Protein AF-A0A2P5LN48-F1 (afdb_monomer)

Secondary structure (DSSP, 8-state):
-HHHHHHHHHHHHHHTT--HHHHHHHHHHHHHHHHHTTTTTT---HHHHHHHHHHHHHHHHHHT-

Nearest PDB structures (foldseek):
  6iem-assembly1_A  TM=5.814E-01  e=2.039E+00  Mycobacterium tuberculosis H37Rv
  1auw-assembly1_D  TM=6.015E-01  e=6.813E+00  Anas platyrhynchos
  1tju-assembly1_A  TM=6.278E-01  e=7.642E+00  Anas platyrhynchos

pLDDT: mean 84.97, std 8.0, range [47.5, 91.62]

Radius of gyration: 11.24 Å; Cα contacts (8 Å, |Δi|>4): 50; chains: 1; bounding box: 30×19×27 Å

Structure (mmCIF, N/CA/C/O backbone):
data_AF-A0A2P5LN48-F1
#
_entry.id   AF-A0A2P5LN48-F1
#
loop_
_atom_site.group_PDB
_atom_site.id
_atom_site.type_symbol
_atom_site.label_atom_id
_atom_site.label_alt_id
_atom_site.label_comp_id
_atom_site.label_asym_id
_atom_site.label_entity_id
_atom_site.label_seq_id
_atom_site.pdbx_PDB_ins_code
_atom_site.Cartn_x
_atom_site.Cartn_y
_atom_site.Cartn_z
_atom_site.occupancy
_atom_site.B_iso_or_equiv
_atom_site.auth_seq_id
_atom_site.auth_comp_id
_atom_site.auth_asym_id
_atom_site.auth_atom_id
_atom_site.pdbx_PDB_model_num
ATOM 1 N N . ASP A 1 1 ? -10.662 -6.239 -0.803 1.00 65.12 1 ASP A N 1
ATOM 2 C CA . ASP A 1 1 ? -9.844 -7.474 -0.739 1.00 65.12 1 ASP A CA 1
ATOM 3 C C . ASP A 1 1 ? -8.350 -7.112 -0.812 1.00 65.12 1 ASP A C 1
ATOM 5 O O . ASP A 1 1 ? -8.048 -6.008 -1.257 1.00 65.12 1 ASP A O 1
ATOM 9 N N . ALA A 1 2 ? -7.415 -7.956 -0.354 1.00 71.94 2 ALA A N 1
ATOM 10 C CA . ALA A 1 2 ? -5.976 -7.653 -0.431 1.00 71.94 2 ALA A CA 1
ATOM 11 C C . ALA A 1 2 ? -5.498 -7.532 -1.888 1.00 71.94 2 ALA A C 1
ATOM 13 O O . ALA A 1 2 ? -4.698 -6.654 -2.204 1.00 71.94 2 ALA A O 1
ATOM 14 N N . THR A 1 3 ? -6.045 -8.354 -2.786 1.00 78.56 3 THR A N 1
ATOM 15 C CA . THR A 1 3 ? -5.720 -8.338 -4.218 1.00 78.56 3 THR A CA 1
ATOM 16 C C . THR A 1 3 ? -6.173 -7.043 -4.893 1.00 78.56 3 THR A C 1
ATOM 18 O O . THR A 1 3 ? -5.444 -6.459 -5.690 1.00 78.56 3 THR A O 1
ATOM 21 N N . GLU A 1 4 ? -7.353 -6.545 -4.528 1.00 78.81 4 GLU A N 1
ATOM 22 C CA . GLU A 1 4 ? -7.913 -5.291 -5.046 1.00 78.81 4 GLU A CA 1
ATOM 23 C C . GLU A 1 4 ? -7.106 -4.061 -4.593 1.00 78.81 4 GLU A C 1
ATOM 25 O O . GLU A 1 4 ? -6.888 -3.122 -5.365 1.00 78.81 4 GLU A O 1
ATOM 30 N N . PHE A 1 5 ? -6.603 -4.088 -3.353 1.00 82.88 5 PHE A N 1
ATOM 31 C CA . PHE A 1 5 ? -5.694 -3.061 -2.851 1.00 82.88 5 PHE A CA 1
ATOM 32 C C . PHE A 1 5 ? -4.365 -3.065 -3.615 1.00 82.88 5 PHE A C 1
ATOM 34 O O . PHE A 1 5 ? -3.911 -2.002 -4.039 1.00 82.88 5 PHE A O 1
ATOM 41 N N . VAL A 1 6 ? -3.765 -4.243 -3.822 1.00 86.56 6 VAL A N 1
ATOM 42 C CA . VAL A 1 6 ? -2.494 -4.384 -4.550 1.00 86.56 6 VAL A CA 1
ATOM 43 C C . VAL A 1 6 ? -2.627 -3.846 -5.975 1.00 86.56 6 VAL A C 1
ATOM 45 O O . VAL A 1 6 ? -1.834 -2.994 -6.364 1.00 86.56 6 VAL A O 1
ATOM 48 N N . ALA A 1 7 ? -3.684 -4.221 -6.702 1.00 86.88 7 ALA A N 1
ATOM 49 C CA . ALA A 1 7 ? -3.934 -3.719 -8.056 1.00 86.88 7 ALA A CA 1
ATOM 50 C C . ALA A 1 7 ? -4.090 -2.185 -8.111 1.00 86.88 7 ALA A C 1
ATOM 52 O O . ALA A 1 7 ? -3.534 -1.525 -8.990 1.00 86.88 7 ALA A O 1
ATOM 53 N N . SER A 1 8 ? -4.810 -1.596 -7.150 1.00 85.94 8 SER A N 1
ATOM 54 C CA . SER A 1 8 ? -4.992 -0.138 -7.074 1.00 85.94 8 SER A CA 1
ATOM 55 C C . SER A 1 8 ? -3.692 0.596 -6.720 1.00 85.94 8 SER A C 1
ATOM 57 O O . SER A 1 8 ? -3.404 1.664 -7.262 1.00 85.94 8 SER A O 1
ATOM 59 N N . CYS A 1 9 ? -2.897 0.019 -5.817 1.00 86.88 9 CYS A N 1
ATOM 60 C CA . CYS A 1 9 ? -1.588 0.531 -5.421 1.00 86.88 9 CYS A CA 1
ATOM 61 C C . CYS A 1 9 ? -0.599 0.491 -6.594 1.00 86.88 9 CYS A C 1
ATOM 63 O O . CYS A 1 9 ? 0.064 1.489 -6.871 1.00 86.88 9 CYS A O 1
ATOM 65 N N . GLU A 1 10 ? -0.556 -0.619 -7.333 1.00 90.12 10 GLU A N 1
ATOM 66 C CA . GLU A 1 10 ? 0.302 -0.784 -8.507 1.00 90.12 10 GLU A CA 1
ATOM 67 C C . GLU A 1 10 ? -0.036 0.214 -9.608 1.00 90.12 10 GLU A C 1
ATOM 69 O O . GLU A 1 10 ? 0.861 0.868 -10.135 1.00 90.12 10 GLU A O 1
ATOM 74 N N . ALA A 1 11 ? -1.325 0.382 -9.920 1.00 89.94 11 ALA A N 1
ATOM 75 C CA . ALA A 1 11 ? -1.773 1.349 -10.917 1.00 89.94 11 ALA A CA 1
ATOM 76 C C . ALA A 1 11 ? -1.325 2.775 -10.563 1.00 89.94 11 ALA A C 1
ATOM 78 O O . ALA A 1 11 ? -0.877 3.526 -11.429 1.00 89.94 11 ALA A O 1
ATOM 79 N N . ARG A 1 12 ? -1.400 3.145 -9.279 1.00 87.06 12 ARG A N 1
ATOM 80 C CA . ARG A 1 12 ? -0.936 4.450 -8.805 1.00 87.06 12 ARG A CA 1
ATOM 81 C C . ARG A 1 12 ? 0.585 4.581 -8.868 1.00 87.06 12 ARG A C 1
ATOM 83 O O . ARG A 1 12 ? 1.069 5.573 -9.397 1.00 87.06 12 ARG A O 1
ATOM 90 N N . CYS A 1 13 ? 1.312 3.576 -8.392 1.00 87.62 13 CYS A N 1
ATOM 91 C CA . CYS A 1 13 ? 2.771 3.553 -8.420 1.00 87.62 13 CYS A CA 1
ATOM 92 C C . CYS A 1 13 ? 3.312 3.668 -9.855 1.00 87.62 13 CYS A C 1
ATOM 94 O O . CYS A 1 13 ? 4.213 4.462 -10.114 1.00 87.62 13 CYS A O 1
ATOM 96 N N . MET A 1 14 ? 2.708 2.956 -10.812 1.00 89.38 14 MET A N 1
ATOM 97 C CA . MET A 1 14 ? 3.067 3.061 -12.228 1.00 89.38 14 MET A CA 1
ATOM 98 C C . MET A 1 14 ? 2.703 4.428 -12.827 1.00 89.38 14 MET A 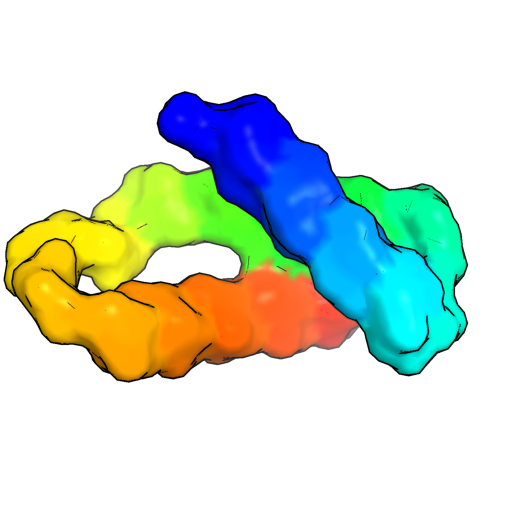C 1
ATOM 100 O O . MET A 1 14 ? 3.493 4.984 -13.586 1.00 89.38 14 MET A O 1
ATOM 104 N N . ASN A 1 15 ? 1.557 5.014 -12.457 1.00 90.75 15 ASN A N 1
ATOM 105 C CA . ASN A 1 15 ? 1.193 6.377 -12.874 1.00 90.75 15 ASN A CA 1
ATOM 106 C C . ASN A 1 15 ? 2.154 7.447 -12.329 1.00 90.75 15 ASN A C 1
ATOM 108 O O . ASN A 1 15 ? 2.357 8.474 -12.970 1.00 90.75 15 ASN A O 1
ATOM 112 N N . GLU A 1 16 ? 2.752 7.210 -11.163 1.00 85.12 16 GLU A N 1
ATOM 113 C CA . GLU A 1 16 ? 3.776 8.068 -10.554 1.00 85.12 16 GLU A CA 1
ATOM 114 C C . GLU A 1 16 ? 5.185 7.814 -11.142 1.00 85.12 16 GLU A C 1
ATOM 116 O O . GLU A 1 16 ? 6.148 8.467 -10.743 1.00 85.12 16 GLU A O 1
ATOM 121 N N . GLY A 1 17 ? 5.309 6.915 -12.131 1.00 86.25 17 GLY A N 1
ATOM 122 C CA . GLY A 1 17 ? 6.554 6.614 -12.844 1.00 86.25 17 GLY A CA 1
ATOM 123 C C . GLY A 1 17 ? 7.370 5.460 -12.255 1.00 86.25 17 GLY A C 1
ATOM 124 O O . GLY A 1 17 ? 8.531 5.288 -12.624 1.00 86.25 17 GLY A O 1
ATOM 125 N N . GLY A 1 18 ? 6.796 4.679 -11.338 1.00 84.62 18 GLY A N 1
ATOM 126 C CA . GLY A 1 18 ? 7.434 3.493 -10.771 1.00 84.62 18 GLY A CA 1
ATOM 127 C C . GLY A 1 18 ? 7.535 2.323 -11.757 1.00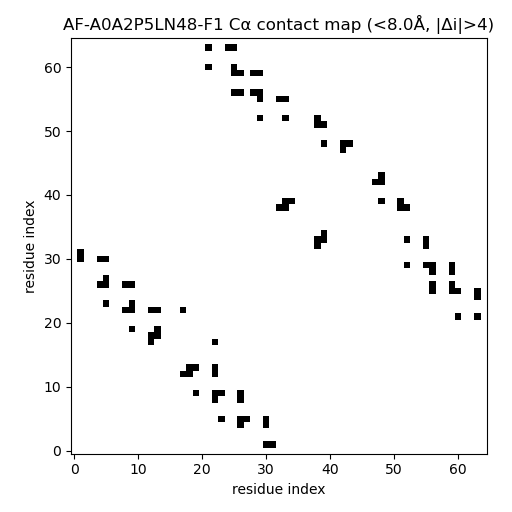 84.62 18 GLY A C 1
ATOM 128 O O . GLY A 1 18 ? 6.732 2.177 -12.679 1.00 84.62 18 GLY A O 1
ATOM 129 N N . GLU A 1 19 ? 8.522 1.450 -11.549 1.00 87.81 19 GLU A N 1
ATOM 130 C CA . GLU A 1 19 ? 8.713 0.242 -12.358 1.00 87.81 19 GLU A CA 1
ATOM 131 C C . GLU A 1 19 ? 7.768 -0.885 -11.926 1.00 87.81 19 GLU A C 1
ATOM 133 O O . GLU A 1 19 ? 7.656 -1.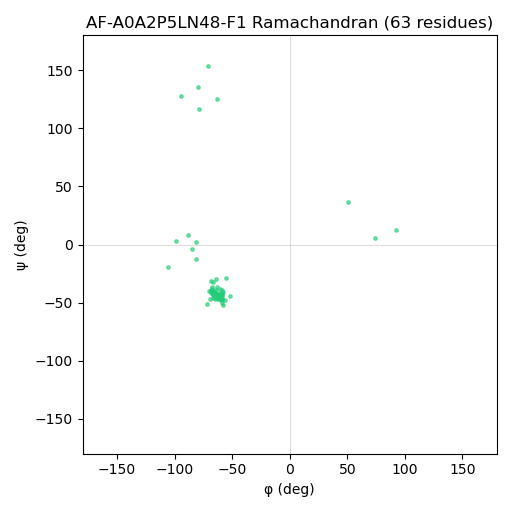185 -10.738 1.00 87.81 19 GLU A O 1
ATOM 138 N N . GLY A 1 20 ? 7.145 -1.576 -12.888 1.00 84.75 20 GLY A N 1
ATOM 139 C CA . GLY A 1 20 ? 6.073 -2.547 -12.622 1.00 84.75 20 GLY A CA 1
ATOM 140 C C . GLY A 1 20 ? 6.416 -3.621 -11.580 1.00 84.75 20 GLY A C 1
ATOM 141 O O . GLY A 1 20 ? 5.622 -3.865 -10.675 1.00 84.75 20 GLY A O 1
ATOM 142 N N . LYS A 1 21 ? 7.617 -4.217 -11.636 1.00 85.38 21 LYS A N 1
ATOM 143 C CA . LYS A 1 21 ? 8.036 -5.224 -10.643 1.00 85.38 21 LYS A CA 1
ATOM 144 C C . LYS A 1 21 ? 8.243 -4.619 -9.248 1.00 85.38 21 LYS A C 1
ATOM 146 O O . LYS A 1 21 ? 7.832 -5.221 -8.263 1.00 85.38 21 LYS A O 1
ATOM 151 N N . ILE A 1 22 ? 8.850 -3.435 -9.163 1.00 86.00 22 ILE A N 1
ATOM 152 C CA . ILE A 1 22 ? 9.089 -2.740 -7.888 1.00 86.00 22 ILE A CA 1
ATOM 153 C C . ILE A 1 22 ? 7.754 -2.323 -7.263 1.00 86.00 22 ILE A C 1
ATOM 155 O O . ILE A 1 22 ? 7.542 -2.525 -6.069 1.00 86.00 22 ILE A O 1
ATOM 159 N N . CYS A 1 23 ? 6.834 -1.800 -8.077 1.00 89.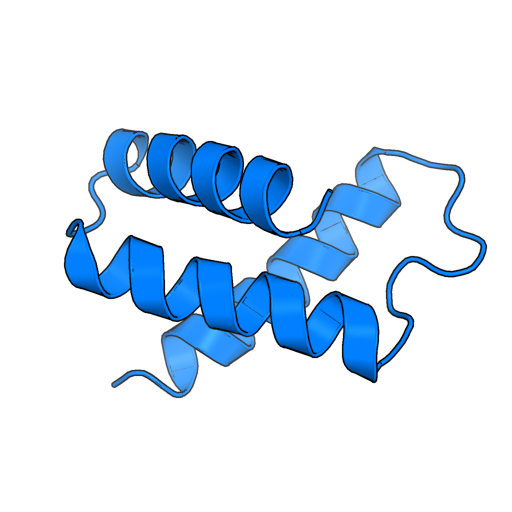44 23 CYS A N 1
ATOM 160 C CA . CYS A 1 23 ? 5.481 -1.466 -7.653 1.00 89.44 23 CYS A CA 1
ATOM 161 C C . CYS A 1 23 ? 4.741 -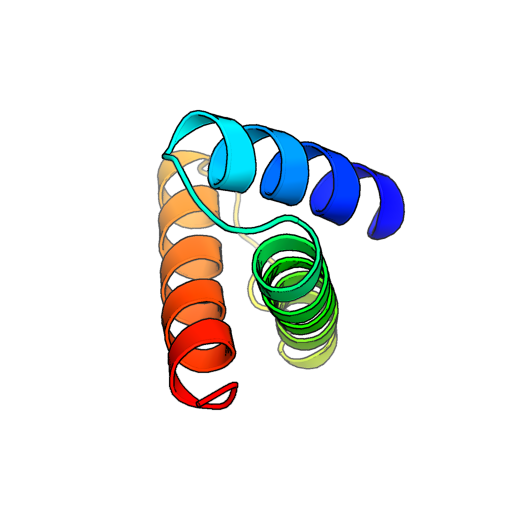2.695 -7.119 1.00 89.44 23 CYS A C 1
ATOM 163 O O . CYS A 1 23 ? 4.189 -2.631 -6.023 1.00 89.44 23 CYS A O 1
ATOM 165 N N . HIS A 1 24 ? 4.781 -3.821 -7.839 1.00 89.81 24 HIS A N 1
ATOM 166 C CA . HIS A 1 24 ? 4.164 -5.069 -7.389 1.00 89.81 24 HIS A CA 1
ATOM 167 C C . HIS A 1 24 ? 4.723 -5.526 -6.036 1.00 89.81 24 HIS A C 1
ATOM 169 O O . HIS A 1 24 ? 3.962 -5.722 -5.088 1.00 89.81 24 HIS A O 1
ATOM 175 N N . ASP A 1 25 ? 6.050 -5.624 -5.913 1.00 89.19 25 ASP A N 1
ATOM 176 C CA . ASP A 1 25 ? 6.713 -6.094 -4.692 1.00 89.19 25 ASP A CA 1
ATOM 177 C C . ASP A 1 25 ? 6.402 -5.175 -3.491 1.00 89.19 25 ASP A C 1
ATOM 179 O O . ASP A 1 25 ? 6.057 -5.647 -2.401 1.00 89.19 25 ASP A O 1
ATOM 183 N N . ALA A 1 26 ? 6.441 -3.853 -3.691 1.00 88.75 26 ALA A N 1
ATOM 184 C CA . ALA A 1 26 ? 6.127 -2.871 -2.655 1.00 88.75 26 ALA A CA 1
ATOM 185 C C . ALA A 1 26 ? 4.646 -2.904 -2.242 1.00 88.75 26 ALA A C 1
ATOM 187 O O . ALA A 1 26 ? 4.333 -2.870 -1.046 1.00 88.75 26 ALA A O 1
ATOM 188 N N . CYS A 1 27 ? 3.723 -3.007 -3.200 1.00 90.69 27 CYS A N 1
ATOM 189 C CA . CYS A 1 27 ? 2.286 -3.050 -2.938 1.00 90.69 27 CYS A CA 1
ATOM 190 C C . CYS A 1 27 ? 1.869 -4.366 -2.268 1.00 90.69 27 CYS A C 1
ATOM 192 O O . CYS A 1 27 ? 1.096 -4.345 -1.305 1.00 90.69 27 CYS A O 1
ATOM 194 N N . ALA A 1 28 ? 2.433 -5.499 -2.695 1.00 91.00 28 ALA A N 1
ATOM 195 C CA . ALA A 1 28 ? 2.229 -6.798 -2.060 1.00 91.00 28 ALA A CA 1
ATOM 196 C C . ALA A 1 28 ? 2.758 -6.817 -0.617 1.00 91.00 28 ALA A C 1
ATOM 198 O O . ALA A 1 28 ? 2.063 -7.278 0.295 1.00 91.00 28 ALA A O 1
ATOM 199 N N . CYS A 1 29 ? 3.951 -6.256 -0.384 1.00 91.62 29 CYS A N 1
ATOM 200 C CA . CYS A 1 29 ? 4.486 -6.058 0.963 1.00 91.62 29 CYS A CA 1
ATOM 201 C C . CYS A 1 29 ? 3.546 -5.190 1.811 1.00 91.62 29 CYS A C 1
ATOM 203 O O . CYS A 1 29 ? 3.194 -5.568 2.928 1.00 91.62 29 CYS A O 1
ATOM 205 N N . THR A 1 30 ? 3.059 -4.078 1.256 1.00 91.19 30 THR A N 1
ATOM 206 C CA . THR A 1 30 ? 2.172 -3.148 1.967 1.00 91.19 30 THR A CA 1
ATOM 207 C C . THR A 1 30 ? 0.870 -3.819 2.390 1.00 91.19 30 THR A C 1
ATOM 209 O O . THR A 1 30 ? 0.448 -3.686 3.539 1.00 91.19 30 THR A O 1
ATOM 212 N N . ALA A 1 31 ? 0.254 -4.590 1.491 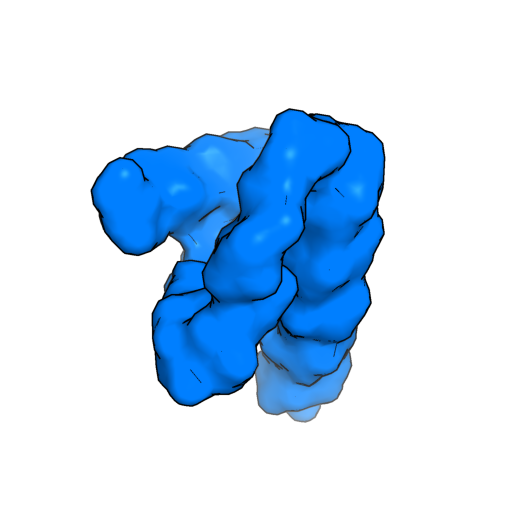1.00 89.75 31 ALA A N 1
ATOM 213 C CA . ALA A 1 31 ? -0.963 -5.341 1.775 1.00 89.75 31 ALA A CA 1
ATOM 214 C C . ALA A 1 31 ? -0.753 -6.350 2.912 1.00 89.75 31 ALA A C 1
ATOM 216 O O . ALA A 1 31 ? -1.549 -6.422 3.852 1.00 89.75 31 ALA A O 1
ATOM 217 N N . ARG A 1 32 ? 0.348 -7.106 2.845 1.00 89.94 32 ARG A N 1
ATOM 218 C CA . ARG A 1 32 ? 0.702 -8.107 3.852 1.00 89.94 32 ARG A CA 1
ATOM 219 C C . ARG A 1 32 ? 0.936 -7.474 5.220 1.00 89.94 32 ARG A C 1
ATOM 221 O O . ARG A 1 32 ? 0.384 -7.955 6.208 1.00 89.94 32 ARG A O 1
ATOM 228 N N . GLU A 1 33 ? 1.706 -6.395 5.277 1.00 90.00 33 GLU A N 1
ATOM 229 C CA . GLU A 1 33 ? 2.017 -5.696 6.523 1.00 90.00 33 GLU A CA 1
ATOM 230 C C . GLU A 1 33 ? 0.778 -5.031 7.124 1.00 90.00 33 GLU A C 1
ATOM 232 O O . GLU A 1 33 ? 0.548 -5.146 8.329 1.00 90.00 33 GLU A O 1
ATOM 237 N N . ALA A 1 34 ? -0.077 -4.412 6.304 1.00 87.81 34 ALA A N 1
ATOM 238 C CA . ALA A 1 34 ? -1.325 -3.811 6.766 1.00 87.81 34 ALA A CA 1
ATOM 239 C C . ALA A 1 34 ? -2.266 -4.840 7.418 1.00 87.81 34 ALA A C 1
ATOM 241 O O . ALA A 1 34 ? -2.902 -4.539 8.432 1.00 87.81 34 ALA A O 1
ATOM 242 N N . ILE A 1 35 ? -2.321 -6.062 6.874 1.00 87.19 35 ILE A N 1
ATOM 243 C CA . ILE A 1 35 ? -3.095 -7.176 7.442 1.00 87.19 35 ILE A CA 1
ATOM 244 C C . ILE A 1 35 ? -2.427 -7.705 8.716 1.00 87.19 35 ILE A C 1
ATOM 246 O O . ILE A 1 35 ? -3.082 -7.805 9.753 1.00 87.19 35 ILE A O 1
ATOM 250 N N . SER A 1 36 ? -1.128 -8.013 8.652 1.00 88.38 36 SER A N 1
ATOM 251 C CA . SER A 1 36 ? -0.359 -8.611 9.753 1.00 88.38 36 SER A CA 1
ATOM 252 C C . SER A 1 36 ? -0.369 -7.734 11.009 1.00 88.38 36 SER A C 1
ATOM 254 O O . SER A 1 36 ? -0.627 -8.204 12.116 1.00 88.38 36 SER A O 1
ATOM 256 N N . SER A 1 37 ? -0.173 -6.427 10.829 1.00 86.69 37 SER A N 1
ATOM 257 C CA . SER A 1 37 ? -0.143 -5.444 11.917 1.00 86.69 37 SER A CA 1
ATOM 258 C C . SER A 1 37 ? -1.524 -4.936 12.334 1.00 86.69 37 SER A C 1
ATOM 260 O O . SER A 1 37 ? -1.624 -4.149 13.275 1.00 86.69 37 SER A O 1
ATOM 262 N N . LYS A 1 38 ? -2.596 -5.352 11.640 1.00 87.00 38 LYS A N 1
ATOM 263 C CA . LYS A 1 38 ? -3.943 -4.779 11.784 1.00 87.00 38 LYS A CA 1
ATOM 264 C C . LYS A 1 38 ? -3.930 -3.246 11.680 1.00 87.00 38 LYS A C 1
ATOM 266 O O . LYS A 1 38 ? -4.701 -2.576 12.364 1.00 87.00 38 LYS A O 1
ATOM 271 N N . ALA A 1 39 ? -3.079 -2.682 10.818 1.00 85.38 39 ALA A N 1
ATOM 272 C CA . ALA A 1 39 ? -2.844 -1.238 10.722 1.00 85.38 39 ALA A CA 1
ATOM 273 C C . ALA A 1 39 ? -4.124 -0.422 10.491 1.00 85.38 39 ALA A C 1
ATOM 275 O O . ALA A 1 39 ? -4.216 0.732 10.908 1.00 85.38 39 ALA A O 1
ATOM 276 N N . LEU A 1 40 ? -5.120 -1.025 9.839 1.00 84.44 40 LEU A N 1
ATOM 277 C CA . LEU A 1 40 ? -6.397 -0.389 9.523 1.00 84.44 40 LEU A CA 1
ATOM 278 C C . LEU A 1 40 ? -7.528 -0.736 10.503 1.00 84.44 40 LEU A C 1
ATOM 280 O O . LEU A 1 40 ? -8.661 -0.299 10.306 1.00 84.44 40 LEU A O 1
ATOM 284 N N . ALA A 1 41 ? -7.258 -1.503 11.562 1.00 88.88 41 ALA A N 1
ATOM 285 C CA . ALA A 1 41 ? -8.276 -1.822 12.555 1.00 88.88 41 ALA A CA 1
ATOM 286 C C . ALA A 1 41 ? -8.752 -0.548 13.269 1.00 88.88 41 ALA A C 1
ATOM 288 O O . ALA A 1 41 ? -7.955 0.211 13.820 1.00 88.88 41 ALA A O 1
ATOM 289 N N . GLY A 1 42 ? -10.068 -0.319 13.241 1.00 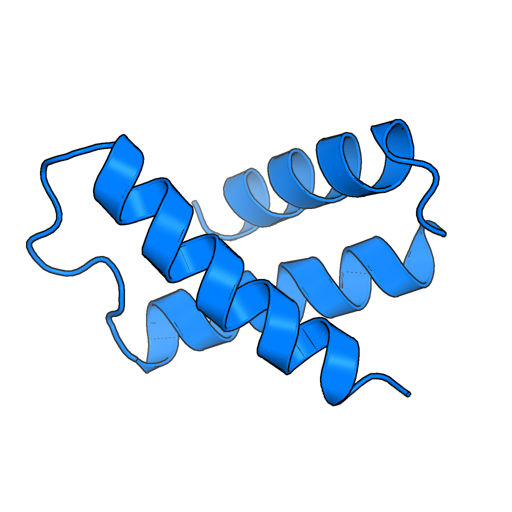87.19 42 GLY A N 1
ATOM 290 C CA . GLY A 1 42 ? -10.701 0.851 13.853 1.00 87.19 42 GLY A CA 1
ATOM 291 C C . GLY A 1 42 ? -10.504 2.166 13.092 1.00 87.19 42 GLY A C 1
ATOM 292 O O . GLY A 1 42 ? -10.915 3.208 13.592 1.00 87.19 42 GLY A O 1
ATOM 293 N N . VAL A 1 43 ? -9.899 2.146 11.899 1.00 88.00 43 VAL A N 1
ATOM 294 C CA . VAL A 1 43 ? -9.776 3.346 11.063 1.00 88.00 43 VAL A CA 1
ATOM 295 C C . VAL A 1 43 ? -11.099 3.604 10.350 1.00 88.00 43 VAL A C 1
ATOM 297 O O . VAL A 1 43 ? -11.532 2.802 9.527 1.00 88.00 43 VAL A O 1
ATOM 300 N N . THR A 1 44 ? -11.728 4.735 10.657 1.00 88.31 44 THR A N 1
ATOM 301 C CA . THR A 1 44 ? -12.966 5.197 10.006 1.00 88.31 44 THR A CA 1
ATOM 302 C C . THR A 1 44 ? -12.730 6.351 9.034 1.00 88.31 44 THR A C 1
ATOM 304 O O . THR A 1 44 ? -13.567 6.603 8.175 1.00 88.31 44 THR A O 1
ATOM 307 N N . ASP A 1 45 ? -11.600 7.048 9.166 1.00 90.25 45 ASP A N 1
ATOM 308 C CA . ASP A 1 45 ? -11.229 8.192 8.338 1.00 90.25 45 ASP A CA 1
ATOM 309 C C . ASP A 1 45 ? -10.345 7.763 7.158 1.00 90.25 45 ASP A C 1
ATOM 311 O O . ASP A 1 45 ? -9.325 7.090 7.332 1.00 90.25 45 ASP A O 1
ATOM 315 N N . GLU A 1 46 ? -10.726 8.154 5.941 1.00 83.75 46 GLU A N 1
ATOM 316 C CA . GLU A 1 46 ? -9.974 7.784 4.738 1.00 83.75 46 GLU A CA 1
ATOM 317 C C . GLU A 1 46 ? -8.604 8.458 4.649 1.00 83.75 46 GLU A C 1
ATOM 319 O O . GLU A 1 46 ? -7.669 7.845 4.127 1.00 83.75 46 GLU A O 1
ATOM 324 N N . ALA A 1 47 ? -8.446 9.675 5.177 1.00 87.06 47 ALA A N 1
ATOM 325 C CA . ALA A 1 47 ? -7.147 10.338 5.178 1.00 87.06 47 ALA A CA 1
ATOM 326 C C . ALA A 1 47 ? -6.174 9.619 6.124 1.00 87.06 47 ALA A C 1
ATOM 328 O O . ALA A 1 47 ? -5.016 9.395 5.772 1.00 87.06 47 ALA A O 1
ATOM 329 N N . GLU A 1 48 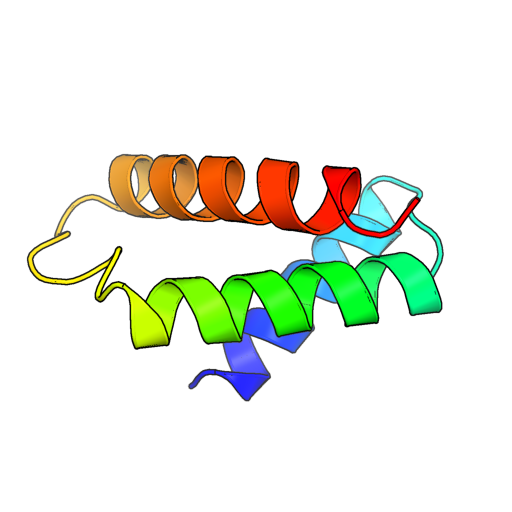? -6.652 9.181 7.287 1.00 88.75 48 GLU A N 1
ATOM 330 C CA . GLU A 1 48 ? -5.903 8.344 8.221 1.00 88.75 48 GLU A CA 1
ATOM 331 C C . GLU A 1 48 ? -5.567 6.975 7.625 1.00 88.75 48 GLU A C 1
ATOM 333 O O . GLU A 1 48 ? -4.427 6.516 7.733 1.00 88.75 48 GLU A O 1
ATOM 338 N N . ARG A 1 49 ? -6.521 6.348 6.924 1.00 86.94 49 ARG A N 1
ATOM 339 C CA . ARG A 1 49 ? -6.281 5.106 6.175 1.00 86.94 49 ARG A CA 1
ATOM 340 C C . ARG A 1 49 ? -5.140 5.288 5.175 1.00 86.94 49 ARG A C 1
ATOM 342 O O . ARG A 1 49 ? -4.222 4.468 5.139 1.00 86.94 49 ARG A O 1
ATOM 349 N N . GLY A 1 50 ? -5.182 6.372 4.401 1.00 85.62 50 GLY A N 1
ATOM 350 C CA . GLY A 1 50 ? -4.149 6.719 3.429 1.00 85.62 50 GLY A CA 1
ATOM 351 C C . GLY A 1 50 ? -2.782 6.949 4.073 1.00 85.62 50 GLY A C 1
ATOM 352 O O . GLY A 1 50 ? -1.792 6.397 3.597 1.00 85.62 50 GLY A O 1
ATOM 353 N N . ARG A 1 51 ? -2.719 7.694 5.187 1.00 87.69 51 ARG A N 1
ATOM 354 C CA . ARG A 1 51 ? -1.468 7.946 5.925 1.00 87.69 51 ARG A CA 1
ATOM 355 C C . ARG A 1 51 ? -0.810 6.656 6.404 1.00 87.69 51 ARG A C 1
ATOM 357 O O . ARG A 1 51 ? 0.360 6.436 6.104 1.00 87.69 51 ARG A O 1
ATOM 364 N N . ARG A 1 52 ? -1.560 5.774 7.071 1.00 89.25 52 ARG A N 1
ATOM 365 C CA . ARG A 1 52 ? -1.017 4.505 7.590 1.00 89.25 52 ARG A CA 1
ATOM 366 C C . ARG A 1 52 ? -0.513 3.590 6.483 1.00 89.25 52 ARG A C 1
ATOM 368 O O . ARG A 1 52 ? 0.554 2.998 6.608 1.00 89.25 52 ARG A O 1
ATOM 375 N N . LEU A 1 53 ? -1.261 3.486 5.385 1.00 86.69 53 LEU A N 1
ATOM 376 C CA . LEU A 1 53 ? -0.830 2.703 4.228 1.00 86.69 53 LEU A CA 1
ATOM 377 C C . LEU A 1 53 ? 0.432 3.287 3.590 1.00 86.69 53 LEU A C 1
ATOM 379 O O . LEU A 1 53 ? 1.325 2.528 3.226 1.00 86.69 53 LEU A O 1
ATOM 383 N N . ASN A 1 54 ? 0.538 4.614 3.508 1.00 85.31 54 ASN A N 1
ATOM 384 C CA . ASN A 1 54 ? 1.721 5.280 2.974 1.00 85.31 54 ASN A CA 1
ATOM 385 C C . ASN A 1 54 ? 2.966 5.048 3.848 1.00 85.31 54 ASN A C 1
ATOM 387 O O . ASN A 1 54 ? 4.043 4.780 3.322 1.00 85.31 54 ASN A O 1
ATOM 391 N N . GLU A 1 55 ? 2.830 5.089 5.175 1.00 88.62 55 GLU A N 1
ATOM 392 C CA . GLU A 1 55 ? 3.931 4.772 6.098 1.00 88.62 55 GLU A CA 1
ATOM 393 C C . GLU A 1 55 ? 4.439 3.335 5.928 1.00 88.62 55 GLU A C 1
ATOM 395 O O . GLU A 1 55 ? 5.647 3.088 5.931 1.00 88.62 55 GLU A O 1
ATOM 400 N N . ILE A 1 56 ? 3.524 2.380 5.749 1.00 89.56 56 ILE A N 1
ATOM 401 C CA . ILE A 1 56 ? 3.877 0.982 5.485 1.00 89.56 56 ILE A CA 1
ATOM 402 C C . ILE A 1 56 ? 4.559 0.858 4.118 1.00 89.56 56 ILE A C 1
ATOM 404 O O . ILE A 1 56 ? 5.610 0.224 4.015 1.00 89.56 56 ILE A O 1
ATOM 408 N N . ALA A 1 57 ? 4.009 1.501 3.086 1.00 84.88 57 ALA A N 1
ATOM 409 C CA . ALA A 1 57 ? 4.568 1.476 1.739 1.00 84.88 57 ALA A CA 1
ATOM 410 C C . ALA A 1 57 ? 6.001 2.018 1.702 1.00 84.88 57 ALA A C 1
ATOM 412 O O . ALA A 1 57 ? 6.874 1.388 1.108 1.00 84.88 57 ALA A O 1
ATOM 413 N N . GLN A 1 58 ? 6.288 3.116 2.408 1.00 85.12 58 GLN A N 1
ATOM 414 C CA . GLN A 1 58 ? 7.647 3.655 2.512 1.00 85.12 58 GLN A CA 1
ATOM 415 C C . GLN A 1 58 ? 8.634 2.649 3.118 1.00 85.12 58 GLN A C 1
ATOM 417 O O . GLN A 1 58 ? 9.760 2.531 2.636 1.00 85.12 58 GLN A O 1
ATOM 422 N N . ARG A 1 59 ? 8.217 1.878 4.131 1.00 86.44 59 ARG A N 1
ATOM 423 C CA . ARG A 1 59 ? 9.050 0.810 4.713 1.00 86.44 59 ARG A CA 1
ATOM 424 C C . ARG A 1 59 ? 9.265 -0.343 3.735 1.00 86.44 59 ARG A C 1
ATOM 426 O O . ARG A 1 59 ? 10.372 -0.862 3.642 1.00 86.44 59 ARG A O 1
ATOM 433 N N . CYS A 1 60 ? 8.226 -0.725 3.000 1.00 86.75 60 CYS A N 1
ATOM 434 C CA . CYS A 1 60 ? 8.294 -1.785 1.997 1.00 86.75 60 CYS A CA 1
ATOM 435 C C . CYS A 1 60 ? 9.207 -1.421 0.819 1.00 86.75 60 CYS A C 1
ATOM 437 O O . CYS A 1 60 ? 10.017 -2.244 0.405 1.00 86.75 60 CYS A O 1
ATOM 439 N N . VAL A 1 61 ? 9.141 -0.179 0.328 1.00 80.81 61 VAL A N 1
ATOM 440 C CA . VAL A 1 61 ? 10.043 0.325 -0.721 1.00 80.81 61 VAL A CA 1
ATOM 441 C C . VAL A 1 61 ? 11.484 0.414 -0.210 1.00 80.81 61 VAL A C 1
ATOM 443 O O . VAL A 1 61 ? 12.406 0.013 -0.914 1.00 80.81 61 VAL A O 1
ATOM 446 N N . ALA A 1 62 ? 11.696 0.887 1.024 1.00 75.12 62 ALA A N 1
ATOM 447 C CA . ALA A 1 62 ? 13.032 1.007 1.611 1.00 75.12 62 ALA A CA 1
ATOM 448 C C . ALA A 1 62 ? 13.720 -0.350 1.862 1.00 75.12 62 ALA A C 1
ATOM 450 O O . ALA A 1 62 ? 14.937 -0.434 1.741 1.00 75.12 62 ALA A O 1
ATOM 451 N N . ASN A 1 63 ? 12.957 -1.401 2.183 1.00 62.28 63 ASN A N 1
ATOM 452 C CA . ASN A 1 63 ? 13.473 -2.767 2.357 1.00 62.28 63 ASN A CA 1
ATOM 453 C C . ASN A 1 63 ? 13.672 -3.530 1.034 1.00 62.28 63 ASN A C 1
ATOM 455 O O . ASN A 1 63 ? 14.269 -4.603 1.044 1.00 62.28 63 ASN A O 1
ATOM 459 N N . GLY A 1 64 ? 13.151 -3.021 -0.086 1.00 55.81 64 GLY A N 1
ATOM 460 C CA . GLY A 1 64 ? 13.262 -3.646 -1.408 1.00 55.81 64 GLY A CA 1
ATOM 461 C C . GLY A 1 64 ? 14.512 -3.252 -2.204 1.00 55.81 64 GLY A C 1
ATOM 462 O O . GLY A 1 64 ? 14.581 -3.578 -3.388 1.00 55.81 64 GLY A O 1
ATOM 463 N N . ARG A 1 65 ? 15.458 -2.527 -1.591 1.00 47.50 65 ARG A N 1
ATOM 464 C CA . ARG A 1 65 ? 16.666 -1.991 -2.232 1.00 47.50 65 ARG A CA 1
ATOM 465 C C . ARG A 1 65 ? 17.933 -2.73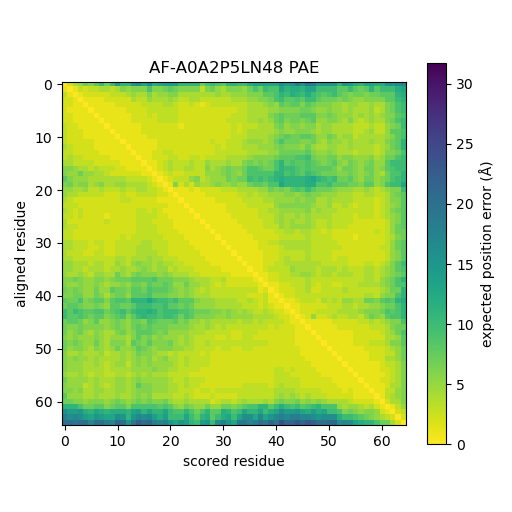2 -1.818 1.00 47.50 65 ARG A C 1
ATOM 467 O O . ARG A 1 65 ? 18.052 -3.068 -0.622 1.00 47.50 65 ARG A O 1
#

Mean predicted aligned error: 4.49 Å

Sequence (65 aa):
DATEFVASCEARCMNEGGEGKICHDACACTAREAISSKALAGVTDEAERGRRLNEIAQRCVANGR

Foldseek 3Di:
DLVVQLVVQLVVCVVVVHDNVLSNQLSNQLSVCCVVVVQCVPPPDVVSVVVSSVVSSVVRSVVVD

Solvent-accessible surface area (backbone atoms only — not comparable to full-atom values): 3584 Å² total; per-residue (Å²): 106,66,69,60,50,27,54,54,44,27,56,49,35,43,75,74,68,44,54,69,69,60,26,46,54,21,25,50,44,26,46,51,48,39,59,76,69,44,67,58,68,90,60,85,48,66,68,59,48,51,50,53,51,49,58,44,31,54,54,30,50,64,71,72,108